Protein AF-A0A7R9UVJ0-F1 (afdb_monomer_lite)

Secondary structure (DSSP, 8-state):
--TT---HHHHHHHHHHHHHH-TTEEEETTEEEEHHHHHHHHHHHHHHHHHHSEEEHHHHHHHTT--HHHHHHHHHHHBTTTB-SEEETTEEE-HHHHHHHHHHHHHHHHHHH--

InterPro domains:
  IPR018611 E3 UFM1-protein ligase 1 [PTHR31057] (2-115)
  IPR056579 E3 UFM1-protein ligase 1-like, N-terminal [PF09743] (1-115)

Structure (mmCIF, N/CA/C/O backbone):
data_AF-A0A7R9UVJ0-F1
#
_entry.id   AF-A0A7R9UVJ0-F1
#
loop_
_atom_site.group_PDB
_atom_site.id
_atom_site.type_symbol
_atom_site.label_atom_id
_atom_site.label_alt_id
_atom_site.label_comp_id
_atom_site.label_asym_id
_atom_site.label_entity_id
_atom_site.label_seq_id
_atom_site.pdbx_PDB_ins_code
_atom_site.Cartn_x
_atom_site.Cartn_y
_atom_site.Cartn_z
_atom_site.occupancy
_atom_site.B_iso_or_equiv
_atom_site.auth_seq_id
_atom_site.auth_comp_id
_atom_site.auth_asym_id
_atom_site.auth_atom_id
_atom_site.pdbx_PDB_model_num
ATOM 1 N N . GLN A 1 1 ? -6.773 20.961 21.815 1.00 48.16 1 GLN A N 1
ATOM 2 C CA . GLN A 1 1 ? -7.973 20.270 22.335 1.00 48.16 1 GLN A CA 1
ATOM 3 C C . GLN A 1 1 ? -8.261 19.092 21.418 1.00 48.16 1 GLN A C 1
ATOM 5 O O . GLN A 1 1 ? -8.198 19.301 20.211 1.00 48.16 1 GLN A O 1
ATOM 10 N N . PRO A 1 2 ? -8.505 17.876 21.935 1.00 56.00 2 PRO A N 1
ATOM 11 C CA . PRO A 1 2 ? -8.937 16.764 21.091 1.00 56.00 2 PRO A CA 1
ATOM 12 C C . PRO A 1 2 ? -10.275 17.119 20.426 1.00 56.00 2 PRO A C 1
ATOM 14 O O . PRO A 1 2 ? -11.170 17.635 21.091 1.00 56.00 2 PRO A O 1
ATOM 17 N N . VAL A 1 3 ? -10.399 16.863 19.119 1.00 68.69 3 VAL A N 1
ATOM 18 C CA . VAL A 1 3 ? -11.518 17.321 18.262 1.00 68.69 3 VAL A CA 1
ATOM 19 C C . VAL A 1 3 ? -12.887 16.864 18.777 1.00 68.69 3 VAL A C 1
ATOM 21 O O . VAL A 1 3 ? -13.874 17.577 18.638 1.00 68.69 3 VAL A O 1
ATOM 24 N N . LEU A 1 4 ? -12.938 15.694 19.415 1.00 73.69 4 LEU A N 1
ATOM 25 C CA . LEU A 1 4 ? -14.172 15.109 19.935 1.00 73.69 4 LEU A CA 1
ATOM 26 C C . LEU A 1 4 ? -14.472 15.513 21.385 1.00 73.69 4 LEU A C 1
ATOM 28 O O . LEU A 1 4 ? -15.593 15.324 21.836 1.00 73.69 4 LEU A O 1
ATOM 32 N N . ASN A 1 5 ? -13.499 16.071 22.118 1.00 73.88 5 ASN A N 1
ATOM 33 C CA . ASN A 1 5 ? -13.605 16.343 23.557 1.00 73.88 5 ASN A CA 1
ATOM 34 C C . ASN A 1 5 ? -14.116 15.131 24.375 1.00 73.88 5 ASN A C 1
ATOM 36 O O . ASN A 1 5 ? -14.877 15.286 25.328 1.00 73.88 5 ASN A O 1
ATOM 40 N N . VAL A 1 6 ? -13.714 13.921 23.967 1.00 76.69 6 VAL A N 1
ATOM 41 C CA . VAL A 1 6 ? -14.037 12.645 24.619 1.00 76.69 6 VAL A CA 1
ATOM 42 C C . VAL A 1 6 ? -12.739 11.966 25.053 1.00 76.69 6 VAL A C 1
ATOM 44 O O . VAL A 1 6 ? -11.740 12.029 24.334 1.00 76.69 6 VAL A O 1
ATOM 47 N N . ASP A 1 7 ? -12.763 11.307 26.212 1.00 79.06 7 ASP A N 1
ATOM 48 C CA . ASP A 1 7 ? -11.646 10.506 26.712 1.00 79.06 7 ASP A CA 1
ATOM 49 C C . ASP A 1 7 ? -11.280 9.351 25.770 1.00 79.06 7 ASP A C 1
ATOM 51 O O . ASP A 1 7 ? -12.141 8.678 25.194 1.00 79.06 7 ASP A O 1
ATOM 55 N N . LEU A 1 8 ? -9.978 9.074 25.668 1.00 76.56 8 LEU A N 1
ATOM 56 C CA . LEU A 1 8 ? -9.432 8.037 24.788 1.00 76.56 8 LEU A CA 1
ATOM 57 C C . LEU A 1 8 ? -10.042 6.654 25.065 1.00 76.56 8 LEU A C 1
ATOM 59 O O . LEU A 1 8 ? -10.411 5.946 24.136 1.00 76.56 8 LEU A O 1
ATOM 63 N N . SER A 1 9 ? -10.262 6.315 26.334 1.00 77.69 9 SER A N 1
ATOM 64 C CA . SER A 1 9 ? -10.862 5.043 26.759 1.00 77.69 9 SER A CA 1
ATOM 65 C C . SER A 1 9 ? -12.309 4.851 26.280 1.00 77.69 9 SER A C 1
ATOM 67 O O . SER A 1 9 ? -12.791 3.726 26.136 1.00 77.69 9 SER A O 1
ATOM 69 N N . HIS A 1 10 ? -13.041 5.935 26.017 1.00 77.94 10 HIS A N 1
A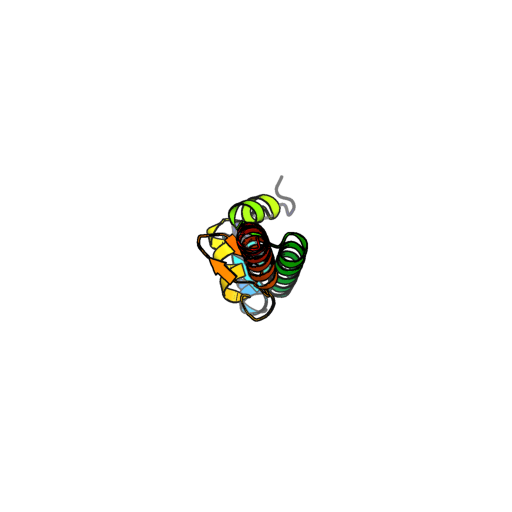TOM 70 C CA . HIS A 1 10 ? -14.368 5.864 25.405 1.00 77.94 10 HIS A CA 1
ATOM 71 C C . HIS A 1 10 ? -14.279 5.668 23.891 1.00 77.94 10 HIS A C 1
ATOM 73 O O . HIS A 1 10 ? -15.065 4.900 23.335 1.00 77.94 10 HIS A O 1
ATOM 79 N N . ILE A 1 11 ? -13.304 6.311 23.247 1.00 78.75 11 ILE A N 1
ATOM 80 C CA . ILE A 1 11 ? -13.043 6.170 21.812 1.00 78.75 11 ILE A CA 1
ATOM 81 C C . ILE A 1 11 ? -12.567 4.746 21.493 1.00 78.75 11 ILE A C 1
ATOM 83 O O . ILE A 1 11 ? -13.086 4.135 20.566 1.00 78.75 11 ILE A O 1
ATOM 87 N N . GLU A 1 12 ? -11.666 4.175 22.295 1.00 79.69 12 GLU A N 1
ATOM 88 C CA . GLU A 1 12 ? -11.158 2.807 22.119 1.00 79.69 12 GLU A CA 1
ATOM 89 C C . GLU A 1 12 ? -12.272 1.761 22.221 1.00 79.69 12 GLU A C 1
ATOM 91 O O . GLU A 1 12 ? -12.399 0.909 21.346 1.00 79.69 12 GLU A O 1
ATOM 96 N N . ARG A 1 13 ? -13.150 1.854 23.231 1.00 80.81 13 ARG A N 1
ATOM 97 C CA . ARG A 1 13 ? -14.299 0.936 23.351 1.00 80.81 13 ARG A CA 1
ATOM 98 C C . ARG A 1 13 ? -15.250 1.037 22.161 1.00 80.81 13 ARG A C 1
ATOM 100 O O . ARG A 1 13 ? -15.752 0.017 21.687 1.00 80.81 13 ARG A O 1
ATOM 107 N N . ALA A 1 14 ? -15.508 2.255 21.686 1.00 79.12 14 ALA A N 1
ATOM 108 C CA . ALA A 1 14 ? -16.337 2.472 20.508 1.00 79.12 14 ALA A CA 1
ATOM 109 C C . ALA A 1 14 ? -15.676 1.896 19.245 1.00 79.12 14 ALA A C 1
ATOM 111 O O . ALA A 1 14 ? -16.352 1.230 18.466 1.00 79.12 14 ALA A O 1
ATOM 112 N N . ALA A 1 15 ? -14.362 2.075 19.081 1.00 77.06 15 ALA A N 1
ATOM 113 C CA . ALA A 1 15 ? -13.595 1.506 17.977 1.00 77.06 15 ALA A CA 1
ATOM 114 C C . ALA A 1 15 ? -13.643 -0.030 17.983 1.00 77.06 15 ALA A C 1
ATOM 116 O O . ALA A 1 15 ? -13.942 -0.622 16.951 1.00 77.06 15 ALA A O 1
ATOM 117 N N . THR A 1 16 ? -13.464 -0.682 19.137 1.00 77.56 16 THR A N 1
ATOM 118 C CA . THR A 1 16 ? -13.613 -2.144 19.261 1.00 77.56 16 THR A CA 1
ATOM 119 C C . THR A 1 16 ? -15.018 -2.604 18.877 1.00 77.56 16 THR A C 1
ATOM 121 O O . THR A 1 16 ? -15.171 -3.554 18.118 1.00 77.56 16 THR A O 1
ATOM 124 N N . THR A 1 17 ? -16.050 -1.879 19.317 1.00 81.94 17 THR A N 1
ATOM 125 C CA . THR A 1 17 ? -17.447 -2.195 18.968 1.00 81.94 17 THR A CA 1
ATOM 126 C C . THR A 1 17 ? -17.711 -2.049 17.463 1.00 81.94 17 THR A C 1
ATOM 128 O O . THR A 1 17 ? -18.523 -2.781 16.900 1.00 81.94 17 THR A O 1
ATOM 131 N N . LEU A 1 18 ? -17.045 -1.102 16.796 1.00 80.00 18 LEU A N 1
ATOM 132 C CA . LEU A 1 18 ? -17.127 -0.926 15.344 1.00 80.00 18 LEU A CA 1
ATOM 133 C C . LEU A 1 18 ? -16.403 -2.049 14.595 1.00 80.00 18 LEU A C 1
ATOM 135 O O . LEU A 1 18 ? -16.966 -2.573 13.642 1.00 80.00 18 LEU A O 1
ATOM 139 N N . LEU A 1 19 ? -15.222 -2.467 15.058 1.00 79.81 19 LEU A N 1
ATOM 140 C CA . LEU A 1 19 ? -14.474 -3.595 14.485 1.00 79.81 19 LEU A CA 1
ATOM 141 C C . LEU A 1 19 ? -15.236 -4.923 14.602 1.00 79.81 19 LEU A C 1
ATOM 143 O O . LEU A 1 19 ? -15.177 -5.752 13.702 1.00 79.81 19 LEU A O 1
ATOM 147 N N . GLU A 1 20 ? -15.975 -5.130 15.697 1.00 78.69 20 GLU A N 1
ATOM 148 C CA . GLU A 1 20 ? -16.824 -6.317 15.879 1.00 78.69 20 GLU A CA 1
ATOM 149 C C . GLU A 1 20 ? -18.056 -6.317 14.962 1.00 78.69 20 GLU A C 1
ATOM 151 O O . GLU A 1 20 ? -18.582 -7.378 14.623 1.00 78.69 20 GLU A O 1
ATOM 156 N N . ARG A 1 21 ? -18.542 -5.132 14.579 1.00 80.88 21 ARG A N 1
ATOM 157 C CA . ARG A 1 21 ? -19.746 -4.965 13.753 1.00 80.88 21 ARG A CA 1
ATOM 158 C C . ARG A 1 21 ? -19.457 -4.916 12.262 1.00 80.88 21 ARG A C 1
ATOM 160 O O . ARG A 1 21 ? -20.305 -5.345 11.484 1.00 80.88 21 ARG A O 1
ATOM 167 N N . ASP A 1 22 ? -18.313 -4.366 11.876 1.00 77.62 22 ASP A N 1
ATOM 168 C CA . ASP A 1 22 ? -17.937 -4.145 10.488 1.00 77.62 22 ASP A CA 1
ATOM 169 C C . ASP A 1 22 ? -16.555 -4.739 10.213 1.00 77.62 22 ASP A C 1
ATOM 171 O O . ASP A 1 22 ? -15.519 -4.189 10.590 1.00 77.62 22 ASP A O 1
ATOM 175 N N . SER A 1 23 ? -16.552 -5.877 9.519 1.00 74.44 23 SER A N 1
ATOM 176 C CA . SER A 1 23 ? -15.332 -6.581 9.131 1.00 74.44 23 SER A CA 1
ATOM 177 C C . SER A 1 23 ? -14.492 -5.829 8.096 1.00 74.44 23 SER A C 1
ATOM 179 O O . SER A 1 23 ? -13.360 -6.235 7.851 1.00 74.44 23 SER A O 1
ATOM 181 N N . ALA A 1 24 ? -15.034 -4.777 7.471 1.00 74.31 24 ALA A N 1
ATOM 182 C CA . ALA A 1 24 ? -14.296 -3.922 6.546 1.00 74.31 24 ALA A CA 1
ATOM 183 C C . ALA A 1 24 ? -13.463 -2.852 7.271 1.00 74.31 24 ALA A C 1
ATOM 185 O O . ALA A 1 24 ? -12.747 -2.094 6.622 1.00 74.31 24 ALA A O 1
ATOM 186 N N . LEU A 1 25 ? -13.558 -2.748 8.600 1.00 75.44 25 LEU A N 1
ATOM 187 C CA . LEU A 1 25 ? -12.731 -1.856 9.404 1.00 75.44 25 LEU A CA 1
ATOM 188 C C . LEU A 1 25 ? -11.561 -2.634 10.007 1.00 75.44 25 LEU A C 1
ATOM 190 O O . LEU A 1 25 ? -11.709 -3.744 10.518 1.00 75.44 25 LEU A O 1
ATOM 194 N N . ARG A 1 26 ? -10.377 -2.029 9.983 1.00 71.88 26 ARG A N 1
ATOM 195 C CA . ARG A 1 26 ? -9.151 -2.569 10.565 1.00 71.88 26 ARG A CA 1
ATOM 196 C C . ARG A 1 26 ? -8.486 -1.541 11.462 1.00 71.88 26 ARG A C 1
ATOM 198 O O . ARG A 1 26 ? -8.485 -0.350 11.173 1.00 71.88 26 ARG A O 1
ATOM 205 N N . LEU A 1 27 ? -7.901 -2.017 12.556 1.00 71.06 27 LEU A N 1
ATOM 206 C CA . LEU A 1 27 ? -7.084 -1.196 13.442 1.00 71.06 27 LEU A CA 1
ATOM 207 C C . LEU A 1 27 ? -5.608 -1.406 13.103 1.00 71.06 27 LEU A C 1
ATOM 209 O O . LEU A 1 27 ? -5.107 -2.528 13.175 1.00 71.06 27 LEU A O 1
ATOM 213 N N . LEU A 1 28 ? -4.915 -0.335 12.734 1.00 70.25 28 LEU A N 1
ATOM 214 C CA . LEU A 1 28 ? -3.524 -0.343 12.290 1.00 70.25 28 LEU A CA 1
ATOM 215 C C . LEU A 1 28 ? -2.769 0.760 13.034 1.00 70.25 28 LEU A C 1
ATOM 217 O O . LEU A 1 28 ? -3.111 1.930 12.915 1.00 70.25 28 LEU A O 1
ATOM 221 N N . ASN A 1 29 ? -1.779 0.392 13.852 1.00 66.56 29 ASN A N 1
ATOM 222 C CA . ASN A 1 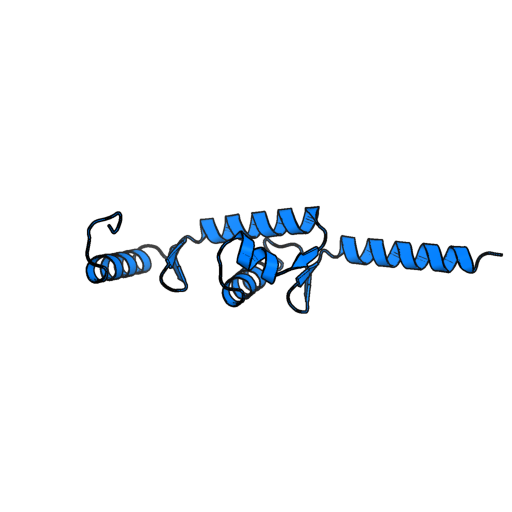29 ? -0.985 1.318 14.678 1.00 66.56 29 ASN A CA 1
ATOM 223 C C . ASN A 1 29 ? -1.829 2.321 15.503 1.00 66.56 29 ASN A C 1
ATOM 225 O O . ASN A 1 29 ? -1.447 3.475 15.676 1.00 66.56 29 ASN A O 1
ATOM 229 N N . GLY A 1 30 ? -2.993 1.889 16.003 1.00 69.56 30 GLY A N 1
ATOM 230 C CA . GLY A 1 30 ? -3.916 2.747 16.760 1.00 69.56 30 GLY A CA 1
ATOM 231 C C . GLY A 1 30 ? -4.809 3.652 15.901 1.00 69.56 30 GLY A C 1
ATOM 232 O O . GLY A 1 30 ? -5.586 4.429 16.448 1.00 69.56 30 GLY A O 1
ATOM 233 N N . GLN A 1 31 ? -4.740 3.538 14.574 1.00 70.00 31 GLN A N 1
ATOM 234 C CA . GLN A 1 31 ? -5.638 4.200 13.631 1.00 70.00 31 GLN A CA 1
ATOM 235 C C . GLN A 1 31 ? -6.701 3.220 13.134 1.00 70.00 31 GLN A C 1
ATOM 237 O O . GLN A 1 31 ? -6.408 2.059 12.850 1.00 70.00 31 GLN A O 1
ATOM 242 N N . LEU A 1 32 ? -7.945 3.686 13.028 1.00 78.00 32 LEU A N 1
ATOM 243 C CA . LEU A 1 32 ? -9.037 2.923 12.433 1.00 78.00 32 LEU A CA 1
ATOM 244 C C . LEU A 1 32 ? -9.082 3.226 10.934 1.00 78.00 32 LEU A C 1
ATOM 246 O O . LEU A 1 32 ? -9.277 4.375 10.541 1.00 78.00 32 LEU A O 1
ATOM 250 N N . VAL A 1 33 ? -8.902 2.203 10.109 1.00 77.69 33 VAL A N 1
ATOM 251 C CA . VAL A 1 33 ? -8.813 2.318 8.654 1.00 77.69 33 VAL A CA 1
ATOM 252 C C . VAL A 1 33 ? -9.831 1.387 8.019 1.00 77.69 33 VAL A C 1
ATOM 254 O O . VAL A 1 33 ? -10.011 0.259 8.467 1.00 77.69 33 VAL A O 1
ATOM 257 N N . ALA A 1 34 ? -10.505 1.853 6.976 1.00 81.81 34 ALA A N 1
ATOM 258 C CA . ALA A 1 34 ? -11.449 1.034 6.233 1.00 81.81 34 ALA A CA 1
ATOM 259 C C . ALA A 1 34 ? -10.776 0.344 5.038 1.00 81.81 34 ALA A C 1
ATOM 261 O O . ALA A 1 34 ? -9.870 0.897 4.419 1.00 81.81 34 ALA A O 1
ATOM 262 N N . ASP A 1 35 ? -11.261 -0.833 4.665 1.00 79.38 35 ASP A N 1
ATOM 263 C CA . ASP A 1 35 ? -10.717 -1.626 3.563 1.00 79.38 35 ASP A CA 1
ATOM 264 C C . ASP A 1 35 ? -10.791 -0.897 2.226 1.00 79.38 35 ASP A C 1
ATOM 266 O O . ASP A 1 35 ? -9.809 -0.878 1.494 1.00 79.38 35 ASP A O 1
ATOM 270 N N . TRP A 1 36 ? -11.887 -0.181 1.966 1.00 80.81 36 TRP A N 1
ATOM 271 C CA . TRP A 1 36 ? -12.016 0.639 0.759 1.00 80.81 36 TRP A CA 1
ATOM 272 C C . TRP A 1 36 ? -10.943 1.735 0.671 1.00 80.81 36 TRP A C 1
ATOM 274 O O . TRP A 1 36 ? -10.541 2.122 -0.425 1.00 80.81 36 TRP A O 1
ATOM 284 N N . TYR A 1 37 ? -10.465 2.244 1.814 1.00 83.12 37 TYR A N 1
ATOM 285 C CA . TYR A 1 37 ? -9.385 3.227 1.839 1.00 83.12 37 TYR A CA 1
ATOM 286 C C . TYR A 1 37 ? -8.058 2.568 1.459 1.00 83.12 37 TYR A C 1
ATOM 288 O O . TYR A 1 37 ? -7.302 3.135 0.675 1.00 83.12 37 TYR A O 1
ATOM 296 N N . LEU A 1 38 ? -7.802 1.357 1.963 1.00 80.31 38 LEU A N 1
ATOM 297 C CA . LEU A 1 38 ? -6.618 0.571 1.606 1.00 80.31 38 LEU A CA 1
ATOM 298 C C . LEU A 1 38 ? -6.622 0.189 0.121 1.00 80.31 38 LEU A C 1
ATOM 300 O O . LEU A 1 38 ? -5.587 0.299 -0.532 1.00 80.31 38 LEU A O 1
ATOM 30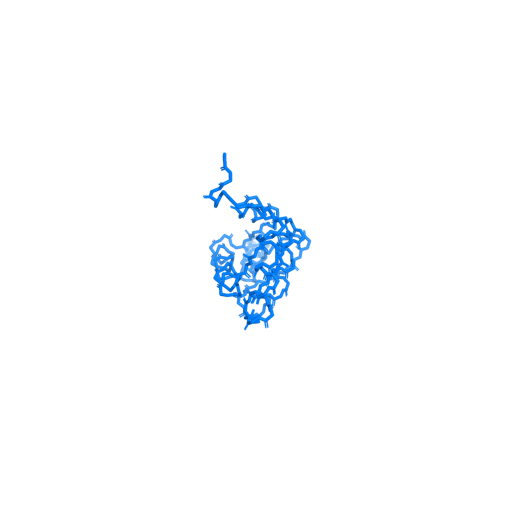4 N N . ASP A 1 39 ? -7.783 -0.185 -0.419 1.00 82.19 39 ASP A N 1
ATOM 305 C CA . ASP A 1 39 ? -7.956 -0.494 -1.840 1.00 82.19 39 ASP A CA 1
ATOM 306 C C . ASP A 1 39 ? -7.678 0.739 -2.715 1.00 82.19 39 ASP A C 1
ATOM 308 O O . ASP A 1 39 ? -6.862 0.678 -3.634 1.00 82.19 39 ASP A O 1
ATOM 312 N N . SER A 1 40 ? -8.270 1.889 -2.376 1.00 86.19 40 SER A N 1
ATOM 313 C CA . SER A 1 40 ? -8.022 3.167 -3.061 1.00 86.19 40 SER A CA 1
ATOM 314 C C . SER A 1 40 ? -6.555 3.602 -2.968 1.00 86.19 40 SER A C 1
ATOM 316 O O . SER A 1 40 ? -5.997 4.154 -3.918 1.00 86.19 40 SER A O 1
ATOM 318 N N . LEU A 1 41 ? -5.905 3.364 -1.827 1.00 85.38 41 LEU A N 1
ATOM 319 C CA . LEU A 1 41 ? -4.487 3.658 -1.651 1.00 85.38 41 LEU A CA 1
ATOM 320 C C . LEU A 1 41 ? -3.622 2.747 -2.533 1.00 85.38 41 LEU A C 1
ATOM 322 O O . LEU A 1 41 ? -2.690 3.221 -3.178 1.00 85.38 41 LEU A O 1
ATOM 326 N N . ALA A 1 42 ? -3.955 1.458 -2.626 1.00 84.62 42 ALA A N 1
ATOM 327 C CA . ALA A 1 42 ? -3.271 0.522 -3.512 1.00 84.62 42 ALA A CA 1
ATOM 328 C C . ALA A 1 42 ? -3.416 0.909 -4.996 1.00 84.62 42 ALA A C 1
ATOM 330 O O . ALA A 1 42 ? -2.441 0.816 -5.742 1.00 84.62 42 ALA A O 1
ATOM 331 N N . GLU A 1 43 ? -4.589 1.391 -5.4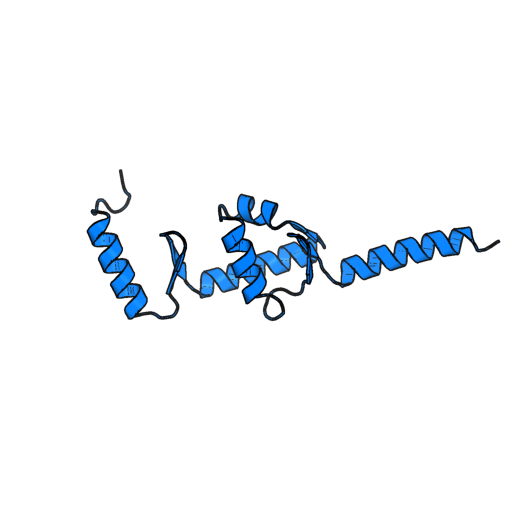22 1.00 86.06 43 GLU A N 1
ATOM 332 C CA . GLU A 1 43 ? -4.808 1.912 -6.780 1.00 86.06 43 GLU A CA 1
ATOM 333 C C . GLU A 1 43 ? -3.947 3.148 -7.077 1.00 86.06 43 GLU A C 1
ATOM 335 O O . GLU A 1 43 ? -3.340 3.244 -8.144 1.00 86.06 43 GLU A O 1
ATOM 340 N N . GLN A 1 44 ? -3.838 4.079 -6.126 1.00 85.75 44 GLN A N 1
ATOM 341 C CA . GLN A 1 44 ? -2.985 5.263 -6.275 1.00 85.75 44 GLN A CA 1
ATOM 342 C C . GLN A 1 44 ? -1.501 4.895 -6.366 1.00 85.75 44 GLN A C 1
ATOM 344 O O . GLN A 1 44 ? -0.783 5.442 -7.206 1.00 85.75 44 GLN A O 1
ATOM 349 N N . ILE A 1 45 ? -1.050 3.934 -5.554 1.00 85.69 45 ILE A N 1
ATOM 350 C CA . ILE A 1 45 ? 0.322 3.418 -5.611 1.00 85.69 45 ILE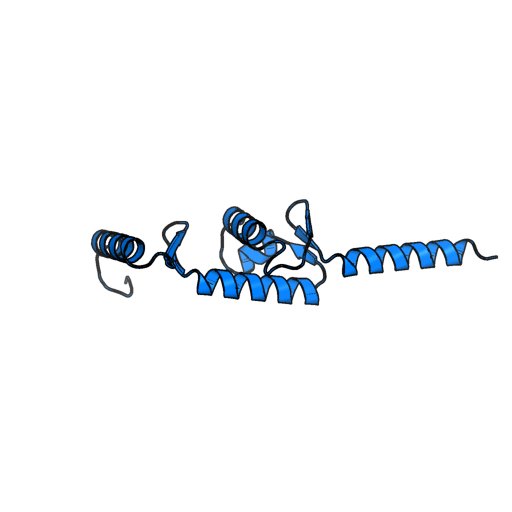 A CA 1
ATOM 351 C C . ILE A 1 45 ? 0.596 2.776 -6.974 1.00 85.69 45 ILE A C 1
ATOM 353 O O . ILE A 1 45 ? 1.655 3.030 -7.550 1.00 85.69 45 ILE A O 1
ATOM 357 N N . ASP A 1 46 ? -0.337 1.988 -7.522 1.00 85.00 46 ASP A N 1
ATOM 358 C CA . ASP A 1 46 ? -0.176 1.416 -8.865 1.00 85.00 46 ASP A CA 1
ATOM 359 C C . ASP A 1 46 ? -0.106 2.512 -9.933 1.00 85.00 46 ASP A C 1
ATOM 361 O O . ASP A 1 46 ? 0.796 2.494 -10.767 1.00 85.00 46 ASP A O 1
ATOM 365 N N . ALA A 1 47 ? -0.978 3.521 -9.878 1.00 84.81 47 ALA A N 1
ATOM 366 C CA . ALA A 1 47 ? -0.957 4.631 -10.829 1.00 84.81 47 ALA A CA 1
ATOM 367 C C . ALA A 1 47 ? 0.379 5.398 -10.794 1.00 84.81 47 ALA A C 1
ATOM 369 O O . ALA A 1 47 ? 0.977 5.648 -11.847 1.00 84.81 47 ALA A O 1
ATOM 370 N N . SER A 1 48 ? 0.881 5.710 -9.595 1.00 84.94 48 SER A N 1
ATOM 371 C CA . SER A 1 48 ? 2.195 6.335 -9.395 1.00 84.94 48 SER A CA 1
ATOM 372 C C . SER A 1 48 ? 3.320 5.446 -9.937 1.00 84.94 48 SER A C 1
ATOM 374 O O . SER A 1 48 ? 4.202 5.907 -10.667 1.00 84.94 48 SER A O 1
ATOM 376 N N . LEU A 1 49 ? 3.241 4.136 -9.690 1.00 82.94 49 LEU A N 1
ATOM 377 C CA . LEU A 1 49 ? 4.192 3.155 -10.197 1.00 82.94 49 LEU A CA 1
ATOM 378 C C . LEU A 1 49 ? 4.195 3.065 -11.730 1.00 82.94 49 LEU A C 1
ATOM 380 O O . LEU A 1 49 ? 5.272 3.017 -12.329 1.00 82.94 49 LEU A O 1
ATOM 384 N N . GLN A 1 50 ? 3.031 3.069 -12.383 1.00 79.31 50 GLN A N 1
ATOM 385 C CA . GLN A 1 50 ? 2.943 3.043 -13.846 1.00 79.31 50 GLN A CA 1
ATOM 386 C C . GLN A 1 50 ? 3.465 4.342 -14.477 1.00 79.31 50 GLN A C 1
ATOM 388 O O . GLN A 1 50 ? 4.092 4.295 -15.537 1.00 79.31 50 GLN A O 1
ATOM 393 N N . GLN A 1 51 ? 3.257 5.492 -13.828 1.00 80.94 51 GLN A N 1
ATOM 394 C CA . GLN A 1 51 ? 3.750 6.788 -14.305 1.00 80.94 51 GLN A CA 1
ATOM 395 C C . GLN A 1 51 ? 5.267 6.942 -14.133 1.00 80.94 51 GLN A C 1
ATOM 397 O O . GLN A 1 51 ? 5.958 7.329 -15.077 1.00 80.94 51 GLN A O 1
ATOM 402 N N . ALA A 1 52 ? 5.798 6.632 -12.948 1.00 79.62 52 ALA A N 1
ATOM 403 C CA . ALA A 1 52 ? 7.216 6.799 -12.630 1.00 79.62 52 ALA A CA 1
ATOM 404 C C . ALA A 1 52 ? 8.090 5.632 -13.127 1.00 79.62 52 ALA A C 1
ATOM 406 O O . ALA A 1 52 ? 9.296 5.784 -13.320 1.00 79.62 52 ALA A O 1
ATOM 407 N N . GLY A 1 53 ? 7.513 4.440 -13.313 1.00 73.62 53 GLY A N 1
ATOM 408 C CA . GLY A 1 53 ? 8.214 3.198 -13.664 1.00 73.62 53 GLY A CA 1
ATOM 409 C C . GLY A 1 53 ? 8.968 2.539 -12.499 1.00 73.62 53 GLY A C 1
ATOM 410 O O . GLY A 1 53 ? 9.209 1.328 -12.530 1.00 73.62 53 GLY A O 1
ATOM 411 N N . ARG A 1 54 ? 9.308 3.316 -11.462 1.00 78.94 54 ARG A N 1
ATOM 412 C CA . ARG A 1 54 ? 9.899 2.872 -10.195 1.00 78.94 54 ARG A CA 1
ATOM 413 C C . ARG A 1 54 ? 9.438 3.774 -9.057 1.00 78.94 54 ARG A C 1
ATOM 415 O O . ARG A 1 54 ? 9.527 4.991 -9.184 1.00 78.94 54 ARG A O 1
ATOM 422 N N . VAL A 1 55 ? 9.079 3.180 -7.923 1.00 83.56 55 VAL A N 1
ATOM 423 C CA . VAL A 1 55 ? 8.732 3.908 -6.695 1.00 83.56 55 VAL A CA 1
ATOM 424 C C . VAL A 1 55 ? 9.410 3.251 -5.490 1.00 83.56 55 VAL A C 1
ATOM 426 O O . VAL A 1 55 ? 9.443 2.025 -5.385 1.00 83.56 55 VAL A O 1
ATOM 429 N N . SER A 1 56 ? 9.995 4.049 -4.594 1.00 86.50 56 SER A N 1
ATOM 430 C CA . SER A 1 56 ? 10.584 3.556 -3.342 1.00 86.50 56 SER A CA 1
ATOM 431 C C . SER A 1 56 ? 9.517 3.445 -2.257 1.00 86.50 56 SER A C 1
ATOM 433 O O . SER A 1 56 ? 8.701 4.351 -2.103 1.00 86.50 56 SER A O 1
ATOM 435 N N . VAL A 1 57 ? 9.554 2.387 -1.446 1.00 85.94 57 VAL A N 1
ATOM 436 C CA . VAL A 1 57 ? 8.648 2.265 -0.290 1.00 85.94 57 VAL A CA 1
ATOM 437 C C . VAL A 1 57 ? 8.889 3.379 0.726 1.00 85.94 57 VAL A C 1
ATOM 439 O O . VAL A 1 57 ? 7.941 3.857 1.337 1.00 85.94 57 VAL A O 1
ATOM 442 N N . SER A 1 58 ? 10.135 3.826 0.890 1.00 83.19 58 SER A N 1
ATOM 443 C CA . SER A 1 58 ? 10.459 4.925 1.805 1.00 83.19 58 SER A CA 1
ATOM 444 C C . SER A 1 58 ? 9.814 6.244 1.380 1.00 83.19 58 SER A C 1
ATOM 446 O O . SER A 1 58 ? 9.367 6.996 2.238 1.00 83.19 58 SER A O 1
ATOM 448 N N . ASP A 1 59 ? 9.725 6.499 0.073 1.00 84.88 59 ASP A N 1
ATOM 449 C CA . ASP A 1 59 ? 9.101 7.718 -0.449 1.00 84.88 59 ASP A CA 1
ATOM 450 C C . ASP A 1 59 ? 7.582 7.666 -0.227 1.00 84.88 59 ASP A C 1
ATOM 452 O O . ASP A 1 59 ? 7.000 8.628 0.263 1.00 84.88 59 ASP A O 1
ATOM 456 N N . LEU A 1 60 ? 6.965 6.501 -0.467 1.00 83.75 60 LEU A N 1
ATOM 457 C CA . LEU A 1 60 ? 5.546 6.254 -0.183 1.00 83.75 60 LEU A CA 1
ATOM 458 C C . LEU A 1 60 ? 5.214 6.401 1.309 1.00 83.75 60 LEU A C 1
ATOM 460 O O . LEU A 1 60 ? 4.188 6.968 1.667 1.00 83.75 60 LEU A O 1
ATOM 464 N N . ALA A 1 61 ? 6.081 5.902 2.191 1.00 84.31 61 ALA A N 1
ATOM 465 C CA . ALA A 1 61 ? 5.913 6.034 3.636 1.00 84.31 61 ALA A CA 1
ATOM 466 C C . ALA A 1 61 ? 5.898 7.509 4.074 1.00 84.31 61 ALA A C 1
ATOM 468 O O . ALA A 1 61 ? 5.073 7.902 4.896 1.00 84.31 61 ALA A O 1
ATOM 469 N N . VAL A 1 62 ? 6.764 8.339 3.484 1.00 84.00 62 VAL A N 1
ATOM 470 C CA . VAL A 1 62 ? 6.801 9.784 3.753 1.00 84.00 62 VAL A CA 1
ATOM 471 C C . VAL A 1 62 ? 5.589 10.499 3.156 1.00 84.00 62 VAL A C 1
ATOM 473 O O . VAL A 1 62 ? 4.989 11.323 3.838 1.00 84.00 62 VAL A O 1
ATOM 476 N N . GLU A 1 63 ? 5.212 10.184 1.916 1.00 83.19 63 GLU A N 1
ATOM 477 C CA . GLU A 1 63 ? 4.099 10.830 1.207 1.00 83.19 63 GLU A CA 1
ATOM 478 C C . GLU A 1 63 ? 2.748 10.596 1.890 1.00 83.19 63 GLU A C 1
ATOM 480 O O . GLU A 1 63 ? 1.944 11.519 2.007 1.00 83.19 63 GLU A O 1
ATOM 485 N N . TYR A 1 64 ? 2.516 9.377 2.375 1.00 80.81 64 TYR A N 1
ATOM 486 C CA . TYR A 1 64 ? 1.259 9.006 3.020 1.00 80.81 64 TYR A CA 1
ATOM 487 C C . TYR A 1 64 ? 1.295 9.112 4.550 1.00 80.81 64 TYR A C 1
ATOM 489 O O . TYR A 1 64 ? 0.305 8.776 5.194 1.00 80.81 64 TYR A O 1
ATOM 497 N N . GLU A 1 65 ? 2.407 9.573 5.134 1.00 79.94 65 GLU A N 1
ATOM 498 C CA . GLU A 1 65 ? 2.627 9.642 6.589 1.00 79.94 65 GLU A CA 1
ATOM 499 C C . GLU A 1 65 ? 2.412 8.285 7.297 1.00 79.94 65 GLU A C 1
ATOM 501 O O . GLU A 1 65 ? 1.912 8.195 8.421 1.00 79.94 65 GLU A O 1
ATOM 506 N N . LEU A 1 66 ? 2.804 7.200 6.626 1.00 81.88 66 LEU A N 1
ATOM 507 C CA . LEU A 1 66 ? 2.657 5.820 7.090 1.00 81.88 66 LEU A CA 1
ATOM 508 C C . LEU A 1 66 ? 4.016 5.224 7.465 1.00 81.88 66 LEU A C 1
ATOM 510 O O . LEU A 1 66 ? 5.056 5.629 6.953 1.00 81.88 66 LEU A O 1
ATOM 514 N N . SER A 1 67 ? 4.032 4.214 8.340 1.00 81.88 67 SER A N 1
ATOM 515 C CA . SER A 1 67 ? 5.283 3.507 8.629 1.00 81.88 67 SER A CA 1
ATOM 516 C C . SER A 1 67 ? 5.726 2.659 7.435 1.00 81.88 67 SER A C 1
ATOM 518 O O . SER A 1 67 ? 4.909 2.079 6.716 1.00 81.88 67 SER A O 1
ATOM 520 N N . THR A 1 68 ? 7.040 2.533 7.247 1.00 80.75 68 THR A N 1
ATOM 521 C CA . THR A 1 68 ? 7.618 1.715 6.174 1.00 80.75 68 THR A CA 1
ATOM 522 C C . THR A 1 68 ? 7.131 0.268 6.246 1.00 80.75 68 THR A C 1
ATOM 524 O O . THR A 1 68 ? 6.779 -0.298 5.214 1.00 80.75 68 THR A O 1
ATOM 527 N N . GLU A 1 69 ? 7.048 -0.337 7.439 1.00 81.31 69 GLU A N 1
ATOM 528 C CA . GLU A 1 69 ? 6.538 -1.708 7.579 1.00 81.31 69 GLU A CA 1
ATOM 529 C C . GLU A 1 69 ? 5.090 -1.835 7.107 1.00 81.31 69 GLU A C 1
ATOM 531 O O . GLU A 1 69 ? 4.731 -2.835 6.487 1.00 81.31 69 GLU A O 1
ATOM 536 N N . PHE A 1 70 ? 4.269 -0.814 7.363 1.00 80.75 70 PHE A N 1
ATOM 537 C CA . PHE A 1 70 ? 2.876 -0.815 6.950 1.00 80.75 70 PHE A CA 1
ATOM 538 C C . PHE A 1 70 ? 2.741 -0.724 5.431 1.00 80.75 70 PHE A C 1
ATOM 540 O O . PHE A 1 70 ? 1.989 -1.491 4.833 1.00 80.75 70 PHE A O 1
ATOM 547 N N . VAL A 1 71 ? 3.509 0.161 4.792 1.00 82.56 71 VAL A N 1
ATOM 548 C CA . VAL A 1 71 ? 3.518 0.265 3.328 1.00 82.56 71 VAL A CA 1
ATOM 549 C C . VAL A 1 71 ? 3.998 -1.045 2.700 1.00 82.56 71 VAL A C 1
ATOM 551 O O . VAL A 1 71 ? 3.414 -1.485 1.715 1.00 82.56 71 VAL A O 1
ATOM 554 N N . ILE A 1 72 ? 4.999 -1.721 3.278 1.00 83.19 72 ILE A N 1
ATOM 555 C CA . ILE A 1 72 ? 5.440 -3.045 2.804 1.00 83.19 72 ILE A CA 1
ATOM 556 C C . ILE A 1 72 ? 4.308 -4.067 2.905 1.00 83.19 72 ILE A C 1
ATOM 558 O O . ILE A 1 72 ? 4.069 -4.796 1.942 1.00 83.19 72 ILE A O 1
ATOM 562 N N . ASP A 1 73 ? 3.612 -4.139 4.039 1.00 81.62 73 ASP A N 1
ATOM 563 C CA . ASP A 1 73 ? 2.505 -5.079 4.241 1.00 81.62 73 ASP A CA 1
ATOM 564 C C . ASP A 1 73 ? 1.346 -4.798 3.271 1.00 81.62 73 ASP A C 1
ATOM 566 O O . ASP A 1 73 ? 0.862 -5.715 2.606 1.00 81.62 73 ASP A O 1
ATOM 570 N N . LEU A 1 74 ? 0.974 -3.528 3.095 1.00 81.81 74 LEU A N 1
ATOM 571 C CA . LEU A 1 74 ? -0.034 -3.095 2.128 1.00 81.81 74 LEU A CA 1
ATOM 572 C C . LEU A 1 74 ? 0.362 -3.490 0.704 1.00 81.81 74 LEU A C 1
ATOM 574 O O . LEU A 1 74 ? -0.379 -4.187 0.012 1.00 81.81 74 LEU A O 1
ATOM 578 N N . VAL A 1 75 ? 1.568 -3.123 0.278 1.00 83.19 75 VAL A N 1
ATOM 579 C CA . VAL A 1 75 ? 2.070 -3.458 -1.054 1.00 83.19 75 VAL A CA 1
ATOM 580 C C . VAL A 1 75 ? 2.089 -4.970 -1.257 1.00 83.19 75 VAL A C 1
ATOM 582 O O . VAL A 1 75 ? 1.628 -5.439 -2.290 1.00 83.19 75 VAL A O 1
ATOM 585 N N . THR A 1 76 ? 2.548 -5.745 -0.273 1.00 80.38 76 THR A N 1
ATOM 586 C CA . THR A 1 76 ? 2.637 -7.211 -0.365 1.00 80.38 76 THR A CA 1
ATOM 587 C C . THR A 1 76 ? 1.260 -7.866 -0.482 1.00 80.38 76 THR A C 1
ATOM 589 O O . THR A 1 76 ? 1.100 -8.813 -1.251 1.00 80.38 76 THR A O 1
ATOM 592 N N . ARG A 1 77 ? 0.246 -7.360 0.231 1.00 79.94 77 ARG A N 1
ATOM 593 C CA . ARG A 1 77 ? -1.134 -7.875 0.165 1.00 79.94 77 ARG A CA 1
ATOM 594 C C . ARG A 1 77 ? -1.829 -7.572 -1.161 1.00 79.94 77 ARG A C 1
ATOM 596 O O . ARG A 1 77 ? -2.639 -8.383 -1.614 1.00 79.94 77 ARG A O 1
ATOM 603 N N . HIS A 1 78 ? -1.530 -6.422 -1.762 1.00 78.88 78 HIS A N 1
ATOM 604 C CA . HIS A 1 78 ? -2.154 -5.960 -3.007 1.00 78.88 78 HIS A CA 1
ATOM 605 C C . HIS A 1 78 ? -1.315 -6.259 -4.265 1.00 78.88 78 HIS A C 1
ATOM 607 O O . HIS A 1 78 ?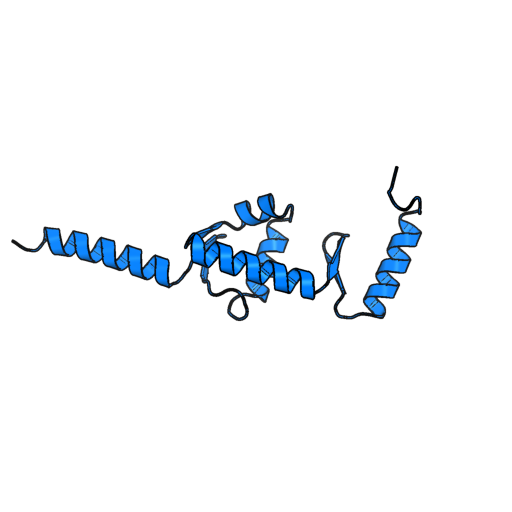 -1.789 -6.041 -5.388 1.00 78.88 78 HIS A O 1
ATOM 613 N N . LEU A 1 79 ? -0.106 -6.809 -4.099 1.00 79.50 79 LEU A N 1
ATOM 614 C CA . LEU A 1 79 ? 0.777 -7.226 -5.186 1.00 79.50 79 LEU A CA 1
ATOM 615 C C . LEU A 1 79 ? 0.113 -8.322 -6.029 1.00 79.50 79 LEU A C 1
ATOM 617 O O . LEU A 1 79 ? -0.305 -9.359 -5.514 1.00 79.50 79 LEU A O 1
ATOM 621 N N . GLY A 1 80 ? 0.019 -8.103 -7.340 1.00 69.38 80 GLY A N 1
ATOM 622 C CA . GLY A 1 80 ? -0.562 -9.072 -8.275 1.00 69.38 80 GLY A CA 1
ATOM 623 C C . GLY A 1 80 ? -2.095 -9.102 -8.320 1.00 69.38 80 GLY A C 1
ATOM 624 O O . GLY A 1 80 ? -2.645 -9.854 -9.121 1.00 69.38 80 GLY A O 1
ATOM 625 N N . ARG A 1 81 ? -2.785 -8.287 -7.509 1.00 77.19 81 ARG A N 1
ATOM 626 C CA . ARG A 1 81 ? -4.224 -8.004 -7.662 1.00 77.19 81 ARG A CA 1
ATOM 627 C C . ARG A 1 81 ? -4.456 -6.606 -8.213 1.00 77.19 81 ARG A C 1
ATOM 629 O O . ARG A 1 81 ? -4.974 -6.471 -9.312 1.00 77.19 81 ARG A O 1
ATOM 636 N N . THR A 1 82 ? -4.062 -5.600 -7.436 1.00 77.75 82 THR A N 1
ATOM 637 C CA . THR A 1 82 ? -4.272 -4.182 -7.761 1.00 77.75 82 THR A CA 1
ATOM 638 C C . THR A 1 82 ? -2.969 -3.539 -8.221 1.00 77.75 82 THR A C 1
ATOM 640 O O . THR A 1 82 ? -2.972 -2.755 -9.160 1.00 77.75 82 THR A O 1
ATOM 643 N N . ILE A 1 83 ? -1.842 -3.911 -7.600 1.00 80.69 83 ILE A N 1
ATOM 644 C CA . ILE A 1 83 ? -0.523 -3.367 -7.935 1.00 80.69 83 ILE A CA 1
ATOM 645 C C . ILE A 1 83 ? 0.152 -4.271 -8.970 1.00 80.69 83 ILE A C 1
ATOM 647 O O . ILE A 1 83 ? 0.524 -5.416 -8.679 1.00 80.69 83 ILE A O 1
ATOM 651 N N . HIS A 1 84 ? 0.356 -3.734 -10.171 1.00 78.25 84 HIS A N 1
ATOM 652 C CA . HIS A 1 84 ? 0.990 -4.391 -11.309 1.00 78.25 84 HIS A CA 1
ATOM 653 C C . HIS A 1 84 ? 2.489 -4.070 -11.341 1.00 78.25 84 HIS A C 1
ATOM 655 O O . HIS A 1 84 ? 3.010 -3.405 -12.242 1.00 78.25 84 HIS A O 1
ATOM 661 N N . GLY A 1 85 ? 3.199 -4.564 -10.329 1.00 78.62 85 GLY A N 1
ATOM 662 C CA . GLY A 1 85 ? 4.625 -4.326 -10.133 1.00 78.62 85 GLY A CA 1
ATOM 663 C C . GLY A 1 85 ? 5.361 -5.536 -9.576 1.00 78.62 85 GLY A C 1
ATOM 664 O O . GLY A 1 85 ? 4.760 -6.504 -9.118 1.00 78.62 85 GLY A O 1
ATOM 665 N N . GLN A 1 86 ? 6.688 -5.472 -9.605 1.00 77.00 86 GLN A N 1
ATOM 666 C CA . GLN A 1 86 ? 7.559 -6.376 -8.863 1.00 77.00 86 GLN A CA 1
ATOM 667 C C . GLN A 1 86 ? 8.144 -5.625 -7.673 1.00 77.00 86 GLN A C 1
ATOM 669 O O . GLN A 1 86 ? 8.691 -4.532 -7.830 1.00 77.00 86 GLN A O 1
ATOM 674 N N . PHE A 1 87 ? 8.036 -6.224 -6.491 1.00 79.75 87 PHE A N 1
ATOM 675 C CA . PHE A 1 87 ? 8.662 -5.714 -5.281 1.00 79.75 87 PHE A CA 1
ATOM 676 C C . PHE A 1 87 ? 10.043 -6.355 -5.107 1.00 79.75 87 PHE A C 1
ATOM 678 O O . PHE A 1 87 ? 10.157 -7.579 -5.040 1.00 79.75 87 PHE A O 1
ATOM 685 N N . SER A 1 88 ? 11.098 -5.542 -5.053 1.00 76.25 88 SER A N 1
ATOM 686 C CA . SER A 1 88 ? 12.468 -6.007 -4.827 1.00 76.25 88 SER A CA 1
ATOM 687 C C . SER A 1 88 ? 13.261 -4.978 -4.027 1.00 76.25 88 SER A C 1
ATOM 689 O O . SER A 1 88 ? 13.223 -3.789 -4.331 1.00 76.25 88 SER A O 1
ATOM 691 N N . GLN A 1 89 ? 13.973 -5.439 -2.994 1.00 71.81 89 GLN A N 1
ATOM 692 C CA . GLN A 1 89 ? 14.860 -4.625 -2.146 1.00 71.81 89 GLN A CA 1
ATOM 693 C C . GLN A 1 89 ? 14.255 -3.297 -1.639 1.00 71.81 89 GLN A C 1
ATOM 695 O O . GLN A 1 89 ? 14.948 -2.287 -1.558 1.00 71.81 89 GLN A O 1
ATOM 700 N N . GLY A 1 90 ? 12.964 -3.278 -1.289 1.00 71.88 90 GLY A N 1
ATOM 701 C CA . GLY A 1 90 ? 12.319 -2.071 -0.753 1.00 71.88 90 GLY A CA 1
ATOM 702 C C . GLY A 1 90 ? 11.857 -1.061 -1.809 1.00 71.88 90 GLY A C 1
ATOM 703 O O . GLY A 1 90 ? 11.482 0.056 -1.459 1.00 71.88 90 GLY A O 1
ATOM 704 N N . ALA A 1 91 ? 11.837 -1.438 -3.088 1.00 74.62 91 ALA A N 1
ATOM 705 C CA . ALA A 1 91 ? 11.264 -0.628 -4.154 1.00 74.62 91 ALA A CA 1
ATOM 706 C C . ALA A 1 91 ? 10.357 -1.455 -5.078 1.00 74.62 91 ALA A C 1
ATOM 708 O O . ALA A 1 91 ? 10.531 -2.663 -5.267 1.00 74.62 91 ALA A O 1
ATOM 709 N N . LEU A 1 92 ? 9.360 -0.775 -5.634 1.00 78.69 92 LEU A N 1
ATOM 710 C CA . LEU A 1 92 ? 8.431 -1.282 -6.631 1.00 78.69 92 LEU A CA 1
ATOM 711 C C . LEU A 1 92 ? 8.901 -0.873 -8.025 1.00 78.69 92 LEU A C 1
ATOM 713 O O . LEU A 1 92 ? 9.275 0.279 -8.252 1.00 78.69 92 LEU A O 1
ATOM 717 N N . TYR A 1 93 ? 8.851 -1.813 -8.964 1.00 74.88 93 TYR A N 1
ATOM 718 C CA . TYR A 1 93 ? 9.264 -1.602 -10.350 1.00 74.88 93 TYR A CA 1
ATOM 719 C C . TYR A 1 93 ? 8.246 -2.205 -11.313 1.00 74.88 93 TYR A C 1
ATOM 721 O O . TYR A 1 93 ? 7.721 -3.292 -11.060 1.00 74.88 93 TYR A O 1
ATOM 729 N N . THR A 1 94 ? 8.008 -1.555 -12.453 1.00 73.94 94 THR A N 1
ATOM 730 C CA . THR A 1 94 ? 7.193 -2.158 -13.516 1.00 73.94 94 THR A CA 1
ATOM 731 C C . THR A 1 94 ? 8.045 -3.053 -14.428 1.00 73.94 94 THR A C 1
ATOM 733 O O . THR A 1 94 ? 9.164 -2.681 -14.803 1.00 73.94 94 THR A O 1
ATOM 736 N N . PRO A 1 95 ? 7.534 -4.224 -14.864 1.00 60.31 95 PRO A N 1
ATOM 737 C CA . PRO A 1 95 ? 8.244 -5.089 -15.812 1.00 60.31 95 PRO A CA 1
ATOM 738 C C . PRO A 1 95 ? 8.574 -4.370 -17.128 1.00 60.31 95 PRO A C 1
ATOM 740 O O . PRO A 1 95 ? 9.654 -4.554 -17.692 1.00 60.31 95 PRO A O 1
ATOM 743 N N . ALA A 1 96 ? 7.669 -3.493 -17.579 1.00 58.62 96 ALA A N 1
ATOM 744 C CA . ALA A 1 96 ? 7.835 -2.681 -18.779 1.00 58.62 96 ALA A CA 1
ATOM 745 C C . ALA A 1 96 ? 9.065 -1.758 -18.691 1.00 58.62 96 ALA A C 1
ATOM 747 O O . ALA A 1 96 ? 9.838 -1.659 -19.652 1.00 58.62 96 ALA A O 1
ATOM 748 N N . HIS A 1 97 ? 9.301 -1.141 -17.528 1.00 56.44 97 HIS A N 1
ATOM 749 C CA . HIS A 1 97 ? 10.458 -0.279 -17.293 1.00 56.44 97 HIS A CA 1
ATOM 750 C C . HIS A 1 97 ? 11.778 -1.062 -17.381 1.00 56.44 97 HIS A C 1
ATOM 752 O O . HIS A 1 97 ? 12.709 -0.636 -18.071 1.00 56.44 97 HIS A O 1
ATOM 758 N N . VAL A 1 98 ? 11.829 -2.264 -16.794 1.00 61.03 98 VAL A N 1
ATOM 759 C CA . VAL A 1 98 ? 13.005 -3.150 -16.871 1.00 61.03 98 VAL A CA 1
ATOM 760 C C . VAL A 1 98 ? 13.285 -3.569 -18.314 1.00 61.03 98 VAL A C 1
ATOM 762 O O . VAL A 1 98 ? 14.421 -3.465 -18.780 1.00 61.03 98 VAL A O 1
ATOM 765 N N . THR A 1 99 ? 12.260 -3.988 -19.063 1.00 60.03 99 THR A N 1
ATOM 766 C CA . THR A 1 99 ? 12.435 -4.399 -20.465 1.00 60.03 99 THR A CA 1
ATOM 767 C C . THR A 1 99 ? 12.879 -3.255 -21.369 1.00 60.03 99 THR A C 1
ATOM 769 O O . THR A 1 99 ? 13.716 -3.472 -22.243 1.00 60.03 99 THR A O 1
ATOM 772 N N . ARG A 1 100 ? 12.394 -2.027 -21.139 1.00 60.72 100 ARG A N 1
ATOM 773 C CA . ARG A 1 100 ? 12.797 -0.848 -21.913 1.00 60.72 100 ARG A CA 1
ATOM 774 C C . ARG A 1 100 ? 14.259 -0.489 -21.669 1.00 60.72 100 ARG A C 1
ATOM 776 O O . ARG A 1 100 ? 14.991 -0.279 -22.632 1.00 60.72 100 ARG A O 1
ATOM 783 N N . HIS A 1 101 ? 14.700 -0.458 -20.412 1.00 61.22 101 HIS A N 1
ATOM 784 C CA . HIS A 1 101 ? 16.101 -0.181 -20.085 1.00 61.22 101 HIS A CA 1
ATOM 785 C C . HIS A 1 101 ? 17.031 -1.291 -20.588 1.00 61.22 101 HIS A C 1
ATOM 787 O O . HIS A 1 101 ? 18.065 -0.997 -21.185 1.00 61.22 101 HIS A O 1
ATOM 793 N N . ALA A 1 102 ? 16.640 -2.562 -20.452 1.00 62.16 102 ALA A N 1
ATOM 794 C CA . ALA A 1 102 ? 17.407 -3.677 -21.002 1.00 62.16 102 ALA A CA 1
ATOM 795 C C . ALA A 1 102 ? 17.499 -3.616 -22.539 1.00 62.16 102 ALA A C 1
ATOM 797 O O . ALA A 1 102 ? 18.561 -3.878 -23.103 1.00 62.16 102 ALA A O 1
ATOM 798 N N . ALA A 1 103 ? 16.415 -3.239 -23.224 1.00 65.50 103 ALA A N 1
ATOM 799 C CA . ALA A 1 103 ? 16.403 -3.062 -24.673 1.00 65.50 103 ALA A CA 1
ATOM 800 C C . ALA A 1 103 ? 17.270 -1.875 -25.123 1.00 65.50 103 ALA A C 1
ATOM 802 O O . ALA A 1 103 ? 18.000 -2.007 -26.101 1.00 65.50 103 ALA A O 1
ATOM 803 N N . GLN A 1 104 ? 17.253 -0.751 -24.400 1.00 67.81 104 GLN A N 1
ATOM 804 C CA . GLN A 1 104 ? 18.123 0.397 -24.681 1.00 67.81 104 GLN A CA 1
ATOM 805 C C . GLN A 1 104 ? 19.604 0.054 -24.502 1.00 67.81 104 GLN A C 1
ATOM 807 O O . GLN A 1 104 ? 20.402 0.358 -25.386 1.00 67.81 104 GLN A O 1
ATOM 812 N N . MET A 1 105 ? 19.972 -0.636 -23.416 1.00 71.56 105 MET A N 1
ATOM 813 C CA . MET A 1 105 ? 21.350 -1.101 -23.218 1.00 71.56 105 MET A CA 1
ATOM 814 C C . MET A 1 105 ? 21.779 -2.067 -24.324 1.00 71.56 105 MET A C 1
ATOM 816 O O . MET A 1 105 ? 22.855 -1.908 -24.895 1.00 71.56 105 MET A O 1
ATOM 820 N N . ARG A 1 106 ? 20.929 -3.042 -24.677 1.00 72.50 106 ARG A N 1
ATOM 821 C CA . ARG A 1 106 ? 21.203 -3.971 -25.786 1.00 72.50 106 ARG A CA 1
ATOM 822 C C . ARG A 1 106 ? 21.351 -3.240 -27.118 1.00 72.50 106 ARG A C 1
ATOM 824 O O . ARG A 1 106 ? 22.270 -3.554 -27.860 1.00 72.50 106 ARG A O 1
ATOM 831 N N . GLY A 1 107 ? 20.492 -2.264 -27.408 1.00 75.44 107 GLY A N 1
ATOM 832 C CA . GLY A 1 107 ? 20.561 -1.457 -28.626 1.00 75.44 107 GLY A CA 1
ATOM 833 C C . GLY A 1 107 ? 21.849 -0.640 -28.720 1.00 75.44 107 GLY A C 1
ATOM 834 O O . GLY A 1 107 ? 22.496 -0.652 -29.762 1.00 75.44 107 GLY A O 1
ATOM 835 N N . ALA A 1 108 ? 22.268 0.000 -27.625 1.00 74.25 108 ALA A N 1
ATOM 836 C CA . ALA A 1 108 ? 23.526 0.745 -27.570 1.00 74.25 108 ALA A CA 1
ATOM 837 C C . ALA A 1 108 ? 24.750 -0.169 -27.757 1.00 74.25 108 ALA A C 1
ATOM 839 O O . ALA A 1 108 ? 25.648 0.150 -28.531 1.00 74.25 108 ALA A O 1
ATOM 840 N N . LEU A 1 109 ? 24.769 -1.329 -27.094 1.00 73.50 109 LEU A N 1
ATOM 841 C CA . LEU A 1 109 ? 25.854 -2.305 -27.228 1.00 73.50 109 LEU A CA 1
ATOM 842 C C . LEU A 1 109 ? 25.906 -2.929 -28.627 1.00 73.50 109 LEU A C 1
ATOM 844 O O . LEU A 1 109 ? 26.990 -3.116 -29.164 1.00 73.50 109 LEU A O 1
ATOM 848 N N . LEU A 1 110 ? 24.757 -3.212 -29.245 1.00 73.00 110 LEU A N 1
ATOM 849 C CA . LEU A 1 110 ? 24.701 -3.696 -30.626 1.00 73.00 110 LEU A CA 1
ATOM 850 C C . LEU A 1 110 ? 25.166 -2.627 -31.623 1.00 73.00 110 LEU A C 1
ATOM 852 O O . LEU A 1 110 ? 25.888 -2.962 -32.556 1.00 73.00 110 LEU A O 1
ATOM 856 N N . ALA A 1 111 ? 24.814 -1.356 -31.410 1.00 71.19 111 ALA A N 1
ATOM 857 C CA . ALA A 1 111 ? 25.271 -0.248 -32.249 1.00 71.19 111 ALA A CA 1
ATOM 858 C C . ALA A 1 111 ? 26.795 -0.047 -32.191 1.00 71.19 111 ALA A C 1
ATOM 860 O O . ALA A 1 111 ? 27.391 0.342 -33.185 1.00 71.19 111 ALA A O 1
ATOM 861 N N . LEU A 1 112 ? 27.433 -0.353 -31.056 1.00 69.88 112 LEU A N 1
ATOM 862 C CA . LEU A 1 112 ? 28.893 -0.308 -30.907 1.00 69.88 112 LEU A CA 1
ATOM 863 C C . LEU A 1 112 ? 29.622 -1.478 -31.589 1.00 69.88 112 LEU A C 1
ATOM 865 O O . LEU A 1 112 ? 30.831 -1.406 -31.786 1.00 69.88 112 LEU A O 1
ATOM 869 N N . VAL A 1 113 ? 28.914 -2.565 -31.905 1.00 69.12 113 VAL A N 1
ATOM 870 C CA . VAL A 1 113 ? 29.486 -3.806 -32.465 1.00 69.12 113 VAL A CA 1
ATOM 871 C C . VAL A 1 113 ? 29.106 -3.992 -33.945 1.00 69.12 113 VAL A C 1
ATOM 873 O O . VAL A 1 113 ? 29.555 -4.934 -34.595 1.00 69.12 113 VAL A O 1
ATOM 876 N N . GLN A 1 114 ? 28.306 -3.086 -34.513 1.00 56.31 114 GLN A N 1
ATOM 877 C CA . GLN A 1 114 ? 28.112 -2.986 -35.959 1.00 56.31 114 GLN A CA 1
ATOM 878 C C . GLN A 1 114 ? 29.249 -2.128 -36.563 1.00 56.31 114 GLN A C 1
ATOM 880 O O . GLN A 1 114 ? 29.482 -1.034 -36.050 1.00 56.31 114 GLN A O 1
ATOM 885 N N . PRO A 1 115 ? 29.984 -2.634 -37.575 1.00 56.44 115 PRO A N 1
ATOM 886 C CA . PRO A 1 115 ? 31.158 -1.978 -38.162 1.00 56.44 115 PRO A CA 1
ATOM 887 C C . PRO A 1 115 ? 30.836 -0.729 -38.991 1.00 56.44 115 PRO A C 1
ATOM 889 O O . PRO A 1 115 ? 29.709 -0.640 -39.532 1.00 56.44 115 PRO A O 1
#

pLDDT: mean 76.23, std 7.88, range [48.16, 86.5]

Organism: Diacronema lutheri (NCBI:txid2081491)

Foldseek 3Di:
DPPVPDDPVVVVVVLVVVVVVDVQWDQDPNDIDGVVRLLVLLLVVQVVCVVVQKDALVVVCVVVVHDSVVSVVSCVVCPPPRHQFDDDPRMTGHPVSVVVVVVVVVVVVVVVVDD

Radius of gyration: 20.63 Å; chains: 1; bounding box: 51×29×65 Å

Sequence (115 aa):
QPVLNVDLSHIERAATTLLERDSALRLLNGQLVADWYLDSLAEQIDASLQQAGRVSVSDLAVEYELSTEFVIDLVTRHLGRTIHGQFSQGALYTPAHVTRHAAQMRGALLALVQP